Protein AF-A0A2V8WS92-F1 (afdb_monomer_lite)

Sequence (109 aa):
MAVLREHRFWDKKNAWLFAGVGASRALDYSSTLNMRRRGDNEILLTNDLVDNHAAFAAVEAAGTAVSIGASYLFHRSGHHKLERWTSIVHIGVATSGAVRNYCLPTAHP

Radius of gyration: 17.13 Å; chains: 1; bounding box: 44×20×55 Å

Secondary structure (DSSP, 8-state):
-----PPPSS-HHHHHHHHHHHHHHHHHHHHHHHHHHTTPPPSSS-HHHHHSHHHHHHHHHHHHHHHHHHHHHHHHTT-HHHHHHHHHHHHHHHHHHHHHHHHSPPS--

Structure (mmCIF, N/CA/C/O backbone):
data_AF-A0A2V8WS92-F1
#
_entry.id   AF-A0A2V8WS92-F1
#
loop_
_atom_site.group_PDB
_atom_site.id
_atom_site.type_symbol
_atom_site.label_atom_id
_atom_site.label_alt_id
_atom_site.label_comp_id
_atom_site.label_asym_id
_atom_site.label_entity_id
_atom_site.label_seq_id
_atom_site.pdbx_PDB_ins_code
_atom_site.Cartn_x
_atom_site.Cartn_y
_atom_site.Cartn_z
_atom_site.occupancy
_atom_site.B_iso_or_equiv
_atom_site.auth_seq_id
_atom_site.auth_comp_id
_atom_site.auth_asym_id
_atom_site.auth_atom_id
_atom_site.pdbx_PDB_model_num
ATOM 1 N N . MET A 1 1 ? -24.847 6.017 35.307 1.00 38.72 1 MET A N 1
ATOM 2 C CA . MET A 1 1 ? -23.955 5.117 34.542 1.00 38.72 1 MET A CA 1
ATOM 3 C C . MET A 1 1 ? -23.356 5.914 33.397 1.00 38.72 1 MET A C 1
ATOM 5 O O . MET A 1 1 ? -24.117 6.465 32.613 1.00 38.72 1 MET A O 1
ATOM 9 N N . ALA A 1 2 ? -22.031 6.054 33.333 1.00 46.72 2 ALA A N 1
ATOM 10 C CA . ALA A 1 2 ? -21.384 6.696 32.194 1.00 46.72 2 ALA A CA 1
ATOM 11 C C . ALA A 1 2 ? -21.369 5.706 31.024 1.00 46.72 2 ALA A C 1
ATOM 13 O O . ALA A 1 2 ? -20.804 4.622 31.143 1.00 46.72 2 ALA A O 1
ATOM 14 N N . VAL A 1 3 ? -22.010 6.059 29.910 1.00 51.47 3 VAL A N 1
ATOM 15 C CA . VAL A 1 3 ? -21.850 5.325 28.652 1.00 51.47 3 VAL A CA 1
ATOM 16 C C . VAL A 1 3 ? -20.414 5.577 28.195 1.00 51.47 3 VAL A C 1
ATOM 18 O O . VAL A 1 3 ? -20.098 6.673 27.729 1.00 51.47 3 VAL A O 1
ATOM 21 N N . LEU A 1 4 ? -19.518 4.604 28.383 1.00 57.62 4 LEU A N 1
ATOM 22 C CA . LEU A 1 4 ? -18.207 4.633 27.739 1.00 57.62 4 LEU A CA 1
ATOM 23 C C . LEU A 1 4 ? -18.469 4.678 26.235 1.00 57.62 4 LEU A C 1
ATOM 25 O O . LEU A 1 4 ? -19.065 3.762 25.674 1.00 57.62 4 LEU A O 1
ATOM 29 N N . ARG A 1 5 ? -18.109 5.794 25.601 1.00 63.72 5 ARG A N 1
ATOM 30 C CA . ARG A 1 5 ? -18.306 5.994 24.168 1.00 63.72 5 ARG A CA 1
ATOM 31 C C . ARG A 1 5 ? -17.455 4.955 23.443 1.00 63.72 5 ARG A C 1
ATOM 33 O O . ARG A 1 5 ? -16.233 5.079 23.414 1.00 63.72 5 ARG A O 1
ATOM 40 N N . GLU A 1 6 ? -18.104 3.920 22.929 1.00 69.75 6 GLU A N 1
ATOM 41 C CA . GLU A 1 6 ? -17.439 2.820 22.243 1.00 69.75 6 GLU A CA 1
ATOM 42 C C . GLU A 1 6 ? -16.666 3.365 21.037 1.00 69.75 6 GLU A C 1
ATOM 44 O O . GLU A 1 6 ? -17.184 4.137 20.221 1.00 69.75 6 GLU A O 1
ATOM 49 N N . HIS A 1 7 ? -15.381 3.025 20.977 1.00 85.44 7 HIS A N 1
ATOM 50 C CA . HIS A 1 7 ? -14.500 3.413 19.889 1.00 85.44 7 HIS A CA 1
ATOM 51 C C . HIS A 1 7 ? -15.004 2.770 18.595 1.00 85.44 7 HIS A C 1
ATOM 53 O O . HIS A 1 7 ? -15.083 1.551 18.506 1.00 85.44 7 HIS A O 1
ATOM 59 N N . ARG A 1 8 ? -15.366 3.570 17.587 1.00 94.56 8 ARG A N 1
ATOM 60 C CA . ARG A 1 8 ? -15.835 3.051 16.293 1.00 94.56 8 ARG A CA 1
ATOM 61 C C . ARG A 1 8 ? -14.644 2.820 15.372 1.00 94.56 8 ARG A C 1
ATOM 63 O O . ARG A 1 8 ? -13.817 3.713 15.218 1.00 94.56 8 ARG A O 1
ATOM 70 N N . PHE A 1 9 ? -14.612 1.679 14.685 1.00 96.81 9 PHE A N 1
ATOM 71 C CA . PHE A 1 9 ? -13.562 1.392 13.704 1.00 96.81 9 PHE A CA 1
ATOM 72 C C . PHE A 1 9 ? -13.465 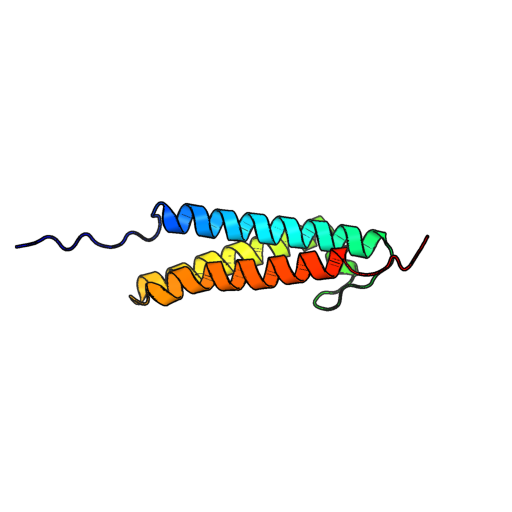2.470 12.613 1.00 96.81 9 PHE A C 1
ATOM 74 O O . PHE A 1 9 ? -12.389 2.990 12.337 1.00 96.81 9 PHE A O 1
ATOM 81 N N . TRP A 1 10 ? -14.600 2.865 12.034 1.00 96.69 10 TRP A N 1
ATOM 82 C CA . TRP A 1 10 ? -14.676 3.933 11.033 1.00 96.69 10 TRP A CA 1
ATOM 83 C C . TRP A 1 10 ? -14.816 5.311 11.685 1.00 96.69 10 TRP A C 1
ATOM 85 O O . TRP A 1 10 ? -15.829 5.994 11.530 1.00 96.69 10 TRP A O 1
ATOM 95 N N . ASP A 1 11 ? -13.810 5.712 12.460 1.00 96.81 11 ASP A N 1
ATOM 96 C CA . ASP A 1 11 ? -13.696 7.075 12.973 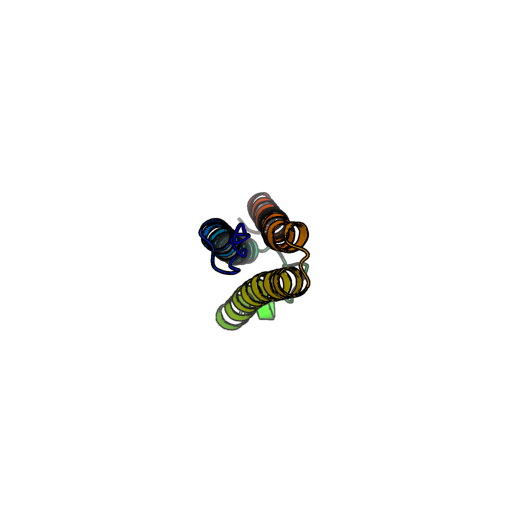1.00 96.81 11 ASP A CA 1
ATOM 97 C C . ASP A 1 11 ? -12.892 7.982 12.026 1.00 96.81 11 ASP A C 1
ATOM 99 O O . ASP A 1 11 ? -12.214 7.535 11.098 1.00 96.81 11 ASP A O 1
ATOM 103 N N . LYS A 1 12 ? -12.938 9.296 12.281 1.00 97.19 12 LYS A N 1
ATOM 104 C CA . LYS A 1 12 ? -12.218 10.294 11.473 1.00 97.19 12 LYS A CA 1
ATOM 105 C C . LYS A 1 12 ? -10.716 10.002 11.394 1.00 97.19 12 LYS A C 1
ATOM 107 O O . LYS A 1 12 ? -10.098 10.256 10.367 1.00 97.19 12 LYS A O 1
ATOM 112 N N . LYS A 1 13 ? -10.121 9.480 12.469 1.00 97.31 13 LYS A N 1
ATOM 113 C CA . LYS A 1 13 ? -8.692 9.158 12.500 1.00 97.31 13 LYS A CA 1
ATOM 114 C C . LYS A 1 13 ? -8.368 7.981 11.574 1.00 97.31 13 LYS A C 1
ATOM 116 O O . LYS A 1 13 ? -7.381 8.057 10.857 1.00 97.31 13 LYS A O 1
ATOM 121 N N . ASN A 1 14 ? -9.182 6.924 11.548 1.00 98.19 14 ASN A N 1
ATOM 122 C CA . ASN A 1 14 ? -8.940 5.759 10.693 1.00 98.19 14 ASN A CA 1
ATOM 123 C C . ASN A 1 14 ? -9.235 6.100 9.243 1.00 98.19 14 ASN A C 1
ATOM 125 O O . ASN A 1 14 ? -8.479 5.689 8.378 1.00 98.19 14 ASN A O 1
ATOM 129 N N . ALA A 1 15 ? -10.246 6.931 8.981 1.00 98.44 15 ALA A N 1
ATOM 130 C CA . ALA A 1 15 ? -10.474 7.460 7.642 1.00 98.44 15 ALA A CA 1
ATOM 131 C C . ALA A 1 15 ? -9.211 8.144 7.081 1.00 98.44 15 ALA A C 1
ATOM 133 O O . ALA A 1 15 ? -8.783 7.823 5.976 1.00 98.44 15 ALA A O 1
ATOM 134 N N . TRP A 1 16 ? -8.561 9.014 7.864 1.00 98.75 16 TRP A N 1
ATOM 135 C CA . TRP A 1 16 ? -7.303 9.647 7.451 1.00 98.75 16 TRP A CA 1
ATOM 136 C C . TRP A 1 16 ? -6.129 8.673 7.351 1.00 98.75 16 TRP A C 1
ATOM 138 O O . TRP A 1 16 ? -5.353 8.762 6.406 1.00 98.75 16 TRP A O 1
ATOM 148 N N . LEU A 1 17 ? -5.996 7.738 8.293 1.00 98.75 17 LEU A N 1
ATOM 149 C CA . LEU A 1 17 ? -4.933 6.734 8.252 1.00 98.75 17 LEU A CA 1
ATOM 150 C C . LEU A 1 17 ? -5.060 5.819 7.027 1.00 98.75 17 LEU A C 1
ATOM 152 O O . LEU A 1 17 ? -4.069 5.579 6.348 1.00 98.75 17 LEU A O 1
ATOM 156 N N . PHE A 1 18 ? -6.264 5.361 6.694 1.00 98.75 18 PHE A N 1
ATOM 157 C CA . PHE A 1 18 ? -6.503 4.507 5.531 1.00 98.75 18 PHE A CA 1
ATOM 158 C C . PHE A 1 18 ? -6.372 5.272 4.214 1.00 98.75 18 PHE A C 1
ATOM 160 O O . PHE A 1 18 ? -5.836 4.726 3.253 1.00 98.75 18 PHE A O 1
ATOM 167 N N . ALA A 1 19 ? -6.770 6.548 4.179 1.00 98.81 19 ALA A N 1
ATOM 168 C CA . ALA A 1 19 ? -6.444 7.427 3.059 1.00 98.81 19 ALA A CA 1
ATOM 169 C C . ALA A 1 19 ? -4.920 7.570 2.890 1.00 98.81 19 ALA A C 1
ATOM 171 O O . ALA A 1 19 ? -4.420 7.481 1.773 1.00 98.81 19 ALA A O 1
ATOM 172 N N . GLY A 1 20 ? -4.180 7.716 3.994 1.00 98.75 20 GLY A N 1
ATOM 173 C CA . GLY A 1 20 ? -2.718 7.732 4.000 1.00 98.75 20 GLY A CA 1
ATOM 174 C C . GLY A 1 20 ? -2.105 6.438 3.464 1.00 98.75 20 GLY A C 1
ATOM 175 O O . GLY A 1 20 ? -1.209 6.506 2.633 1.00 98.75 20 GLY A O 1
ATOM 176 N N . VAL A 1 21 ? -2.621 5.272 3.869 1.00 98.88 21 VAL A N 1
ATOM 177 C CA . VAL A 1 21 ? -2.196 3.966 3.333 1.00 98.88 21 VAL A CA 1
ATOM 178 C C . VAL A 1 21 ? -2.433 3.899 1.824 1.00 98.88 21 VAL A C 1
ATOM 180 O O . VAL A 1 21 ? -1.516 3.564 1.078 1.00 98.88 21 VAL A O 1
ATOM 1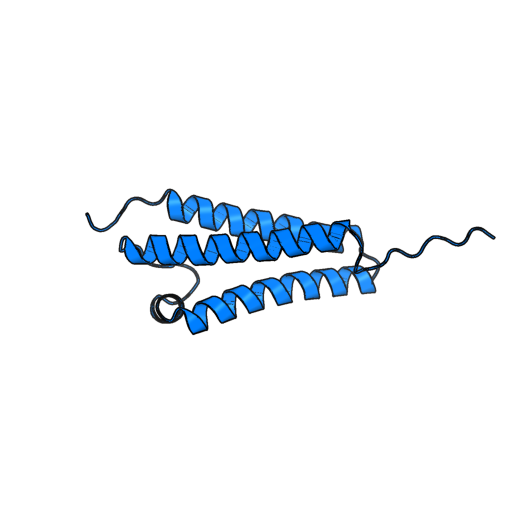83 N N . GLY A 1 22 ? -3.631 4.260 1.356 1.00 98.75 22 GLY A N 1
ATOM 184 C CA . GLY A 1 22 ? -3.940 4.275 -0.075 1.00 98.75 22 GLY A CA 1
ATOM 185 C C . GLY A 1 22 ? -3.018 5.215 -0.859 1.00 98.75 22 GLY A C 1
ATOM 186 O O . GLY A 1 22 ? -2.494 4.837 -1.905 1.00 98.75 22 GLY A O 1
ATOM 187 N N . ALA A 1 23 ? -2.754 6.409 -0.324 1.00 98.81 23 ALA A N 1
ATOM 188 C CA . ALA A 1 23 ? -1.836 7.370 -0.926 1.00 98.81 23 ALA A CA 1
ATOM 189 C C . ALA A 1 23 ? -0.386 6.859 -0.954 1.00 98.81 23 ALA A C 1
ATOM 191 O O . ALA A 1 23 ? 0.278 6.988 -1.980 1.00 98.81 23 ALA A O 1
ATOM 192 N N . SER A 1 24 ? 0.105 6.242 0.128 1.00 98.75 24 SER A N 1
ATOM 193 C CA . SER A 1 24 ? 1.462 5.686 0.162 1.00 98.75 24 SER A CA 1
ATOM 194 C C . SER A 1 24 ? 1.627 4.510 -0.798 1.00 98.75 24 SER A C 1
ATOM 196 O O . SER A 1 24 ? 2.675 4.396 -1.423 1.00 98.75 24 SER A O 1
ATOM 198 N N . ARG A 1 25 ? 0.591 3.673 -0.974 1.00 98.50 25 ARG A N 1
ATOM 199 C CA . ARG A 1 25 ? 0.604 2.610 -1.990 1.00 98.50 25 ARG A CA 1
ATOM 200 C C . ARG A 1 25 ? 0.619 3.199 -3.401 1.00 98.50 25 ARG A C 1
ATOM 202 O O . ARG A 1 25 ? 1.490 2.875 -4.190 1.00 98.50 25 ARG A O 1
ATOM 209 N N . ALA A 1 26 ? -0.248 4.166 -3.702 1.00 98.69 26 ALA A N 1
ATOM 210 C CA . ALA A 1 26 ? -0.224 4.842 -5.004 1.00 98.69 26 ALA A CA 1
ATOM 211 C C . ALA A 1 26 ? 1.143 5.495 -5.314 1.00 98.69 26 ALA A C 1
ATOM 213 O O . ALA A 1 26 ? 1.611 5.476 -6.458 1.00 98.69 26 ALA A O 1
ATOM 214 N N . LEU A 1 27 ? 1.809 6.044 -4.294 1.00 98.56 27 LEU A N 1
ATOM 215 C CA . LEU A 1 27 ? 3.161 6.577 -4.428 1.00 98.56 27 LEU A CA 1
ATOM 216 C C . LEU A 1 27 ? 4.187 5.470 -4.715 1.00 98.56 27 LEU A C 1
ATOM 218 O O . LEU A 1 27 ? 4.995 5.617 -5.627 1.00 98.56 27 LEU A O 1
ATOM 222 N N . ASP A 1 28 ? 4.136 4.353 -3.997 1.00 98.19 28 ASP A N 1
ATOM 223 C CA . ASP A 1 28 ? 5.004 3.198 -4.244 1.00 98.19 28 ASP A CA 1
ATOM 224 C C . ASP A 1 28 ? 4.816 2.631 -5.662 1.00 98.19 28 ASP A C 1
ATOM 226 O O . ASP A 1 28 ? 5.799 2.506 -6.393 1.00 98.19 28 ASP A O 1
ATOM 230 N N . TYR A 1 29 ? 3.569 2.446 -6.114 1.00 98.44 29 TYR A N 1
ATOM 231 C CA . TYR A 1 29 ? 3.237 2.070 -7.492 1.00 98.44 29 TYR A CA 1
ATOM 232 C C . TYR A 1 29 ? 3.904 2.992 -8.518 1.00 98.44 29 TYR A C 1
ATOM 234 O O . TYR A 1 29 ? 4.633 2.551 -9.408 1.00 98.44 29 TYR A O 1
ATOM 242 N N . SER A 1 30 ? 3.677 4.301 -8.386 1.00 98.25 30 SER A N 1
ATOM 243 C CA . SER A 1 30 ? 4.192 5.283 -9.344 1.00 98.25 30 SER A CA 1
ATOM 244 C C . SER A 1 30 ? 5.718 5.395 -9.310 1.00 98.25 30 SER A C 1
ATOM 246 O O . SER A 1 30 ? 6.345 5.475 -10.368 1.00 98.25 30 SER A O 1
ATOM 248 N N . SER A 1 31 ? 6.326 5.335 -8.124 1.00 98.12 31 SER A N 1
ATOM 249 C CA . SER A 1 31 ? 7.781 5.350 -7.957 1.00 98.12 31 SER A CA 1
ATOM 250 C C . SER A 1 31 ? 8.441 4.108 -8.554 1.00 98.12 31 SER A C 1
ATOM 252 O O . SER A 1 31 ? 9.475 4.228 -9.207 1.00 98.12 31 SER A O 1
ATOM 254 N N . THR A 1 32 ? 7.816 2.938 -8.401 1.00 97.50 32 THR A N 1
ATOM 255 C CA . THR A 1 32 ? 8.313 1.666 -8.924 1.00 97.50 32 THR A CA 1
ATOM 256 C C . THR A 1 32 ? 8.221 1.656 -10.444 1.00 97.50 32 THR A C 1
ATOM 258 O O . THR A 1 32 ? 9.210 1.361 -11.105 1.00 97.50 32 THR A O 1
ATOM 261 N N . LEU A 1 33 ? 7.097 2.088 -11.029 1.00 96.75 33 LEU A N 1
ATOM 262 C CA . LEU A 1 33 ? 6.997 2.232 -12.485 1.00 96.75 33 LEU A CA 1
ATOM 263 C C . LEU A 1 33 ? 7.992 3.255 -13.040 1.00 96.75 33 LEU A C 1
ATOM 265 O O . LEU A 1 33 ? 8.574 3.040 -14.101 1.00 96.75 33 LEU A O 1
ATOM 269 N N . ASN A 1 34 ? 8.212 4.368 -12.339 1.00 96.12 34 ASN A N 1
ATOM 270 C CA . ASN A 1 34 ? 9.228 5.342 -12.725 1.00 96.12 34 ASN A CA 1
ATOM 271 C C . ASN A 1 34 ? 10.641 4.738 -12.671 1.00 96.12 34 ASN A C 1
ATOM 273 O O . ASN A 1 34 ? 11.411 4.897 -13.611 1.00 96.12 34 ASN A O 1
ATOM 277 N N . MET A 1 35 ? 10.970 4.022 -11.597 1.00 95.88 35 MET A N 1
ATOM 278 C CA . MET A 1 35 ? 12.233 3.301 -11.440 1.00 95.88 35 MET A CA 1
ATOM 279 C C . MET A 1 35 ? 12.440 2.295 -12.583 1.00 95.88 35 MET A C 1
ATOM 281 O O . MET A 1 35 ? 13.459 2.358 -13.266 1.00 95.88 35 MET A O 1
ATOM 285 N N . ARG A 1 36 ? 11.434 1.460 -12.873 1.00 95.69 36 ARG A N 1
ATOM 286 C CA . ARG A 1 36 ? 11.446 0.508 -13.996 1.00 95.69 36 ARG A CA 1
ATOM 287 C C . ARG A 1 36 ? 11.692 1.189 -15.339 1.00 95.69 36 ARG A C 1
ATOM 289 O O . ARG A 1 36 ? 12.539 0.747 -16.107 1.00 95.69 36 ARG A O 1
ATOM 296 N N . ARG A 1 37 ? 11.015 2.313 -15.606 1.00 94.06 37 ARG A N 1
ATOM 297 C CA . ARG A 1 37 ? 11.219 3.106 -16.834 1.00 94.06 37 ARG A CA 1
ATOM 298 C C . ARG A 1 37 ? 12.640 3.651 -16.973 1.00 94.06 37 ARG A C 1
ATOM 300 O O . ARG A 1 37 ? 13.086 3.848 -18.096 1.00 94.06 37 ARG A O 1
ATOM 307 N N . ARG A 1 38 ? 13.344 3.890 -15.863 1.00 94.56 38 ARG A N 1
ATOM 308 C CA . ARG A 1 38 ? 14.750 4.336 -15.850 1.00 94.56 38 ARG A CA 1
ATOM 309 C C . ARG A 1 38 ? 15.754 3.181 -15.999 1.00 94.56 38 ARG A C 1
ATOM 311 O O . ARG A 1 38 ? 16.956 3.435 -15.968 1.00 94.56 38 ARG A O 1
ATOM 318 N N . GLY A 1 39 ? 15.279 1.943 -16.178 1.00 93.19 39 GLY A N 1
ATOM 319 C CA . GLY A 1 39 ? 16.102 0.752 -16.420 1.00 93.19 39 GLY A CA 1
ATOM 320 C C . GLY A 1 39 ? 16.467 -0.051 -15.173 1.00 9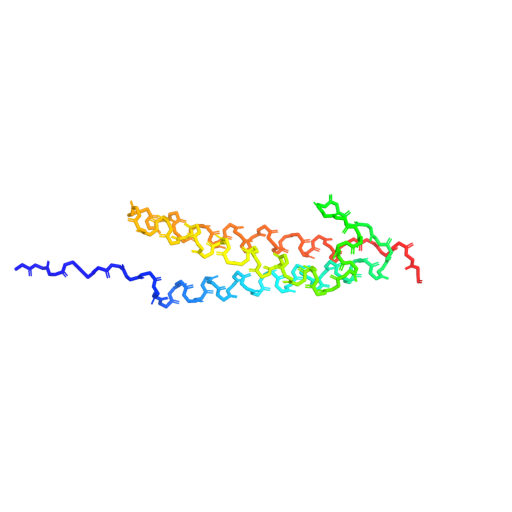3.19 39 GLY A C 1
ATOM 321 O O . GLY A 1 39 ? 17.191 -1.039 -15.275 1.00 93.19 39 GLY A O 1
ATOM 322 N N . ASP A 1 40 ? 15.978 0.347 -14.000 1.00 93.06 40 ASP A N 1
ATOM 323 C CA . ASP A 1 40 ? 16.264 -0.347 -12.746 1.00 93.06 40 ASP A CA 1
ATOM 324 C C . ASP A 1 40 ? 15.353 -1.569 -12.559 1.00 93.06 40 ASP A C 1
ATOM 326 O O . ASP A 1 40 ? 14.198 -1.589 -12.995 1.00 93.06 40 ASP A O 1
ATOM 330 N N . ASN A 1 41 ? 15.853 -2.588 -11.860 1.00 93.62 41 ASN A N 1
ATOM 331 C CA . ASN A 1 41 ? 15.095 -3.797 -11.534 1.00 93.62 41 ASN A CA 1
ATOM 332 C C . ASN A 1 41 ? 14.391 -3.685 -10.187 1.00 93.62 41 ASN A C 1
ATOM 334 O O . ASN A 1 41 ? 14.933 -3.134 -9.227 1.00 93.62 41 ASN A O 1
ATOM 338 N N . GLU A 1 42 ? 13.183 -4.235 -10.125 1.00 91.75 42 GLU A N 1
ATOM 339 C CA . GLU A 1 42 ? 12.451 -4.356 -8.874 1.00 91.75 42 GLU A CA 1
ATOM 340 C C . GLU A 1 42 ? 13.016 -5.550 -8.058 1.00 91.75 42 GLU A C 1
ATOM 342 O O . GLU A 1 42 ? 13.566 -6.498 -8.623 1.00 91.75 42 GLU A O 1
ATOM 347 N N . ILE A 1 43 ? 13.024 -5.426 -6.722 1.00 89.62 43 ILE A N 1
ATOM 348 C CA . ILE A 1 43 ? 13.731 -6.334 -5.801 1.00 89.62 43 ILE A CA 1
ATOM 349 C C . ILE A 1 43 ? 12.779 -7.311 -5.080 1.00 89.62 43 ILE A C 1
ATOM 351 O O . ILE A 1 43 ? 13.210 -8.400 -4.702 1.00 89.62 43 ILE A O 1
ATOM 355 N N . LEU A 1 44 ? 11.523 -6.936 -4.821 1.00 91.88 44 LEU A N 1
ATOM 356 C CA . LEU A 1 44 ? 10.571 -7.681 -3.978 1.00 91.88 44 LEU A CA 1
ATOM 357 C C . LEU A 1 44 ? 9.560 -8.531 -4.771 1.00 91.88 44 LEU A C 1
ATOM 359 O O . LEU A 1 44 ? 9.038 -9.522 -4.265 1.00 91.88 44 LEU A O 1
ATOM 363 N N . LEU A 1 45 ? 9.271 -8.128 -5.994 1.00 94.25 45 LEU A N 1
ATOM 364 C CA . LEU A 1 45 ? 8.368 -8.671 -6.996 1.00 94.25 45 LEU A CA 1
ATOM 365 C C . LEU A 1 45 ? 9.162 -9.031 -8.263 1.00 94.25 45 LEU A C 1
ATOM 367 O O . LEU A 1 45 ? 10.347 -8.743 -8.417 1.00 94.25 45 LEU A O 1
ATOM 371 N N . THR A 1 46 ? 8.506 -9.700 -9.208 1.00 96.38 46 THR A N 1
ATOM 372 C CA . THR A 1 46 ? 9.104 -9.902 -10.528 1.00 96.38 46 THR A CA 1
ATOM 373 C C . THR A 1 46 ? 8.878 -8.673 -11.398 1.00 96.38 46 THR A C 1
ATOM 375 O O . THR A 1 46 ? 7.804 -8.069 -11.384 1.00 96.38 46 THR A O 1
ATOM 378 N N . ASN A 1 47 ? 9.869 -8.347 -12.222 1.00 95.50 47 ASN A N 1
ATOM 379 C CA . ASN A 1 47 ? 9.748 -7.299 -13.231 1.00 95.50 47 ASN A CA 1
ATOM 380 C C . ASN A 1 47 ? 8.519 -7.500 -14.135 1.00 95.50 47 ASN A C 1
ATOM 382 O O . ASN A 1 47 ? 7.773 -6.554 -14.345 1.00 95.50 47 ASN A O 1
ATOM 386 N N . ASP A 1 48 ? 8.243 -8.733 -14.577 1.00 96.69 48 ASP A N 1
ATOM 387 C CA . ASP A 1 48 ? 7.068 -9.045 -15.407 1.00 96.69 48 ASP A CA 1
ATOM 388 C C . ASP A 1 48 ? 5.739 -8.712 -14.710 1.00 96.69 48 ASP A C 1
ATOM 390 O O . ASP A 1 48 ? 4.783 -8.273 -15.351 1.00 96.69 48 ASP A O 1
ATOM 394 N N . LEU A 1 49 ? 5.665 -8.910 -13.388 1.00 97.06 49 LEU A N 1
ATOM 395 C CA . LEU A 1 49 ? 4.483 -8.554 -12.605 1.00 97.06 49 LEU A CA 1
ATOM 396 C C . LEU A 1 49 ? 4.311 -7.035 -12.535 1.00 97.06 49 LEU A C 1
ATOM 398 O O . LEU A 1 49 ? 3.193 -6.549 -12.672 1.00 97.06 49 LEU A O 1
ATOM 402 N N . VAL A 1 50 ? 5.407 -6.306 -12.322 1.00 96.38 50 VAL A N 1
ATOM 403 C CA . VAL A 1 50 ? 5.419 -4.840 -12.224 1.00 96.38 50 VAL A CA 1
ATOM 404 C C . VAL A 1 50 ? 5.096 -4.192 -13.572 1.00 96.38 50 VAL A C 1
ATOM 406 O O . VAL A 1 50 ? 4.287 -3.265 -13.640 1.00 96.38 50 VAL A O 1
ATOM 409 N N . ASP A 1 51 ? 5.683 -4.710 -14.649 1.00 96.06 51 ASP A N 1
ATOM 410 C CA . ASP A 1 51 ? 5.507 -4.214 -16.014 1.00 96.06 51 ASP A CA 1
ATOM 411 C C . ASP A 1 51 ? 4.093 -4.547 -16.546 1.00 96.06 51 ASP A C 1
ATOM 413 O O . ASP A 1 51 ? 3.541 -3.825 -17.381 1.00 96.06 51 ASP A O 1
ATOM 417 N N . ASN A 1 52 ? 3.423 -5.560 -15.980 1.00 97.62 52 ASN A N 1
ATOM 418 C CA . ASN A 1 52 ? 1.972 -5.699 -16.071 1.00 97.62 52 ASN A CA 1
ATOM 419 C C . ASN A 1 52 ? 1.275 -4.737 -15.095 1.00 97.62 52 ASN A C 1
ATOM 421 O O . ASN A 1 52 ? 0.846 -5.108 -14.003 1.00 97.62 52 ASN A O 1
ATOM 425 N N .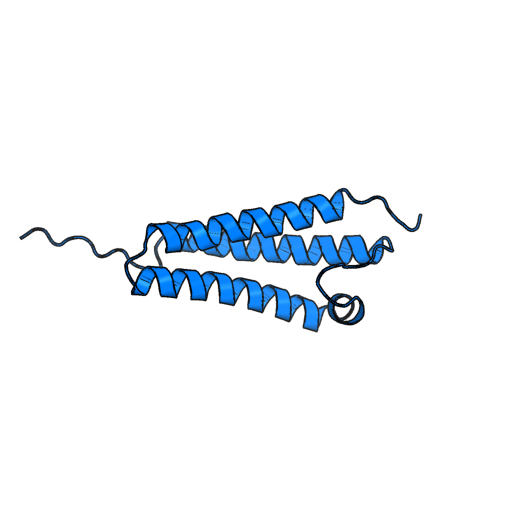 HIS A 1 53 ? 1.098 -3.490 -15.529 1.00 96.50 53 HIS A N 1
ATOM 426 C CA . HIS A 1 53 ? 0.531 -2.408 -14.716 1.00 96.50 53 HIS A CA 1
ATOM 427 C C . HIS A 1 53 ? -0.801 -2.757 -14.028 1.00 96.50 53 HIS A C 1
ATOM 429 O O . HIS A 1 53 ? -1.041 -2.328 -12.901 1.00 96.50 53 HIS A O 1
ATOM 435 N N . ALA A 1 54 ? -1.673 -3.535 -14.680 1.00 97.94 54 ALA A N 1
ATOM 436 C CA . ALA A 1 54 ? -2.948 -3.942 -14.091 1.00 97.94 54 ALA A CA 1
ATOM 437 C C . ALA A 1 54 ? -2.748 -4.949 -12.950 1.00 97.94 54 ALA A C 1
ATOM 439 O O . ALA A 1 54 ? -3.354 -4.808 -11.887 1.00 97.94 54 ALA A O 1
ATOM 440 N N . ALA A 1 55 ? -1.874 -5.939 -13.151 1.00 97.81 55 ALA A N 1
ATOM 441 C CA . ALA A 1 55 ? -1.523 -6.896 -12.110 1.00 97.81 55 ALA A CA 1
ATOM 442 C C . ALA A 1 55 ? -0.806 -6.203 -10.946 1.00 97.81 55 ALA A C 1
ATOM 444 O O . ALA A 1 55 ? -1.155 -6.431 -9.789 1.00 97.81 55 ALA A O 1
ATOM 445 N N . PHE A 1 56 ? 0.123 -5.291 -11.237 1.00 98.31 56 PHE A N 1
ATOM 446 C CA . PHE A 1 56 ? 0.810 -4.526 -10.207 1.00 98.31 56 PHE A CA 1
ATOM 447 C C . PHE A 1 56 ? -0.158 -3.649 -9.404 1.00 98.31 56 PHE A C 1
ATOM 449 O O . PHE A 1 56 ? -0.178 -3.729 -8.179 1.00 98.31 56 PHE A O 1
ATOM 456 N N . ALA A 1 57 ? -1.057 -2.912 -10.063 1.00 98.25 57 ALA A N 1
ATOM 457 C CA . ALA A 1 57 ? -2.095 -2.137 -9.380 1.00 98.25 57 ALA A CA 1
ATOM 458 C C . ALA A 1 57 ? -2.996 -3.014 -8.485 1.00 98.25 57 ALA A C 1
ATOM 460 O O . ALA A 1 57 ? -3.421 -2.578 -7.413 1.00 98.25 57 ALA A O 1
ATOM 461 N N . ALA A 1 58 ? -3.257 -4.265 -8.878 1.00 98.62 58 ALA A N 1
ATOM 462 C CA . ALA A 1 58 ? -3.984 -5.212 -8.036 1.00 98.62 58 ALA A CA 1
ATOM 463 C C . ALA A 1 58 ? -3.192 -5.597 -6.771 1.00 98.62 58 ALA A C 1
ATOM 465 O O . ALA A 1 58 ? -3.782 -5.673 -5.693 1.00 98.62 58 ALA A O 1
ATOM 466 N N . VAL A 1 59 ? -1.869 -5.776 -6.861 1.00 98.25 59 VAL A N 1
ATOM 467 C CA . VAL A 1 59 ? -0.999 -6.013 -5.690 1.00 98.25 59 VAL A CA 1
ATOM 468 C C . VAL A 1 59 ? -1.019 -4.821 -4.731 1.00 98.25 59 VAL A C 1
ATOM 470 O O . VAL A 1 59 ? -1.144 -4.987 -3.516 1.00 98.25 59 VAL A O 1
ATOM 473 N N . GLU A 1 60 ? -0.956 -3.605 -5.263 1.00 98.38 60 GLU A N 1
ATOM 474 C CA . GLU A 1 60 ? -1.031 -2.356 -4.498 1.00 98.38 60 GLU A CA 1
ATOM 475 C C . GLU A 1 60 ? -2.354 -2.226 -3.727 1.00 98.38 60 GLU A C 1
ATOM 477 O O . GLU A 1 60 ? -2.373 -1.955 -2.516 1.00 98.38 60 GLU A O 1
ATOM 482 N N . ALA A 1 61 ? -3.465 -2.492 -4.419 1.00 98.56 61 ALA A N 1
ATOM 483 C CA . ALA A 1 61 ? -4.802 -2.503 -3.842 1.00 98.56 61 ALA A CA 1
ATOM 484 C C . ALA A 1 61 ? -4.951 -3.601 -2.777 1.00 98.56 61 ALA A C 1
ATOM 486 O O . ALA A 1 61 ? -5.488 -3.345 -1.695 1.00 98.56 61 ALA A O 1
ATOM 487 N N . ALA A 1 62 ? -4.422 -4.801 -3.035 1.00 98.56 62 ALA A N 1
ATOM 488 C CA . ALA A 1 62 ? -4.414 -5.895 -2.070 1.00 98.56 62 ALA A CA 1
ATOM 489 C C . ALA A 1 62 ? -3.623 -5.525 -0.804 1.00 98.56 62 ALA A C 1
ATOM 491 O O . ALA A 1 62 ? -4.113 -5.737 0.304 1.00 98.56 62 ALA A O 1
ATOM 492 N N . GLY A 1 63 ? -2.455 -4.888 -0.941 1.00 98.25 63 GLY A N 1
ATOM 493 C CA . GLY A 1 63 ? -1.675 -4.386 0.194 1.00 98.25 63 GLY A CA 1
ATOM 494 C C . GLY A 1 63 ? -2.442 -3.362 1.042 1.00 98.25 63 GLY A C 1
ATOM 495 O O . GLY A 1 63 ? -2.420 -3.435 2.274 1.00 98.25 63 GLY A O 1
ATOM 496 N N . THR A 1 64 ? -3.190 -2.459 0.397 1.00 98.62 64 THR A N 1
ATOM 497 C CA . THR A 1 64 ? -4.094 -1.520 1.091 1.00 98.62 64 THR A CA 1
ATOM 498 C C . THR A 1 64 ? -5.162 -2.273 1.886 1.00 98.62 64 THR A C 1
ATOM 500 O O . THR A 1 64 ? -5.347 -2.020 3.078 1.00 98.62 64 THR A O 1
ATOM 503 N N . ALA A 1 65 ? -5.840 -3.232 1.250 1.00 98.69 65 ALA A N 1
ATOM 504 C CA . ALA A 1 65 ? -6.896 -4.018 1.880 1.00 98.69 65 ALA A CA 1
ATOM 505 C C . ALA A 1 65 ? -6.377 -4.841 3.070 1.00 98.69 65 ALA A C 1
ATOM 507 O O . ALA A 1 65 ? -7.017 -4.863 4.121 1.00 98.69 65 ALA A O 1
ATOM 508 N N . VAL A 1 66 ? -5.194 -5.452 2.946 1.00 98.69 66 VAL A N 1
ATOM 509 C CA . VAL A 1 66 ? -4.534 -6.191 4.035 1.00 98.69 66 VAL A CA 1
ATOM 510 C C . VAL A 1 66 ? -4.232 -5.273 5.220 1.00 98.69 66 VAL A C 1
ATOM 512 O O . VAL A 1 66 ? -4.488 -5.655 6.360 1.00 98.69 66 VAL A O 1
ATOM 515 N N . SER A 1 67 ? -3.755 -4.050 4.977 1.00 98.62 67 SER A N 1
ATOM 516 C CA . SER A 1 67 ? -3.501 -3.061 6.035 1.00 98.62 67 SER A CA 1
ATOM 517 C C . SER A 1 67 ? -4.768 -2.715 6.823 1.00 98.62 67 SER A C 1
ATOM 519 O O . SER A 1 67 ? -4.787 -2.778 8.056 1.00 98.62 67 SER A O 1
ATOM 521 N N . ILE A 1 68 ? -5.860 -2.416 6.109 1.00 98.69 68 ILE A N 1
ATOM 522 C CA . ILE A 1 68 ? -7.163 -2.104 6.714 1.00 98.69 68 ILE A CA 1
ATOM 523 C C . ILE A 1 68 ? -7.708 -3.326 7.465 1.00 98.69 68 ILE A C 1
ATOM 525 O O . ILE A 1 68 ? -8.185 -3.197 8.592 1.00 98.69 68 ILE A O 1
ATOM 529 N N . GLY A 1 69 ? -7.601 -4.520 6.879 1.00 98.62 69 GLY A N 1
ATOM 530 C CA . GLY A 1 69 ? -8.034 -5.775 7.492 1.00 98.62 69 GLY A CA 1
ATOM 531 C C . GLY A 1 69 ? -7.272 -6.099 8.778 1.00 98.62 69 GLY A C 1
ATOM 532 O O . GLY A 1 69 ? -7.890 -6.409 9.794 1.00 98.62 69 GLY A O 1
ATOM 533 N N . ALA A 1 70 ? -5.946 -5.958 8.782 1.00 98.75 70 ALA A N 1
ATOM 534 C CA . ALA A 1 70 ? -5.129 -6.137 9.980 1.00 98.75 70 ALA A CA 1
ATOM 535 C C . ALA A 1 70 ? -5.503 -5.124 11.076 1.00 98.75 70 ALA A C 1
ATOM 537 O O . ALA A 1 70 ? -5.689 -5.503 12.233 1.00 98.75 70 ALA A O 1
ATOM 538 N N . SER A 1 71 ? -5.710 -3.855 10.705 1.00 98.56 71 SER A N 1
ATOM 539 C CA . SER A 1 71 ? -6.218 -2.829 11.624 1.00 98.56 71 SER A CA 1
ATOM 540 C C . SER A 1 71 ? -7.579 -3.224 12.217 1.00 98.56 71 SER A C 1
ATOM 542 O O . SER A 1 71 ? -7.777 -3.127 13.429 1.00 98.56 71 SER A O 1
ATOM 544 N N . TYR A 1 72 ? -8.490 -3.763 11.399 1.00 98.50 72 TYR A N 1
ATOM 545 C CA . TYR A 1 72 ? -9.795 -4.256 11.850 1.00 98.50 72 TYR A CA 1
ATOM 546 C C . TYR A 1 72 ? -9.682 -5.425 12.837 1.00 98.50 72 TYR A C 1
ATOM 548 O O . TYR A 1 72 ? -10.409 -5.464 13.830 1.00 98.50 72 TYR A O 1
ATOM 556 N N . LEU A 1 73 ? -8.756 -6.361 12.622 1.00 98.62 73 LEU A N 1
ATOM 557 C CA . LEU A 1 73 ? -8.522 -7.460 13.565 1.00 98.62 73 LEU A CA 1
ATOM 558 C C . LEU A 1 73 ? -8.013 -6.948 14.922 1.00 98.62 73 LEU A C 1
ATOM 560 O O . LEU A 1 73 ? -8.477 -7.407 15.971 1.00 98.62 73 LEU A O 1
ATOM 564 N N . PHE A 1 74 ? -7.119 -5.955 14.927 1.00 98.31 74 PHE A N 1
ATOM 565 C CA . PHE A 1 74 ? -6.682 -5.309 16.168 1.00 98.31 74 PHE A CA 1
ATOM 566 C C . PHE A 1 74 ? -7.810 -4.542 16.851 1.00 98.31 74 PHE A C 1
ATOM 568 O O . PHE A 1 74 ? -7.951 -4.625 18.069 1.00 98.31 74 PHE A O 1
ATOM 575 N N . HIS A 1 75 ? -8.657 -3.864 16.080 1.00 97.62 75 HIS A N 1
ATOM 576 C CA . HIS A 1 75 ? -9.846 -3.206 16.605 1.00 97.62 75 HIS A CA 1
ATOM 577 C C . HIS A 1 75 ? -10.786 -4.200 17.295 1.00 97.62 75 HIS A C 1
ATOM 579 O O . HIS A 1 75 ?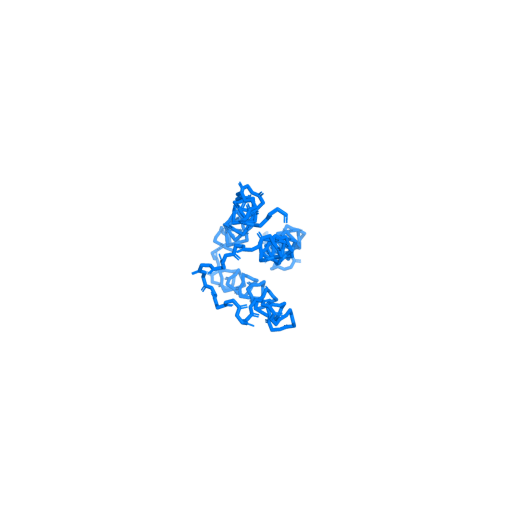 -11.143 -4.019 18.457 1.00 97.62 75 HIS A O 1
ATOM 585 N N . ARG A 1 76 ? -11.141 -5.287 16.595 1.00 97.12 76 ARG A N 1
ATOM 586 C CA . ARG A 1 76 ? -12.067 -6.320 17.079 1.00 97.12 76 ARG A CA 1
ATOM 587 C C . ARG A 1 76 ? -11.550 -7.049 18.321 1.00 97.12 76 ARG A C 1
ATOM 589 O O . ARG A 1 76 ? -12.349 -7.513 19.124 1.00 97.12 76 ARG A O 1
ATOM 596 N N . SER A 1 77 ? -10.232 -7.145 18.481 1.00 96.81 77 SER A N 1
ATOM 597 C CA . SER A 1 77 ? -9.588 -7.743 19.658 1.00 96.81 77 SER A CA 1
ATOM 598 C C . SER A 1 77 ? -9.293 -6.741 20.786 1.00 96.81 77 SER A C 1
ATOM 600 O O . SER A 1 77 ? -8.674 -7.119 21.775 1.00 96.81 77 SER A O 1
ATOM 602 N N . GLY A 1 78 ? -9.710 -5.474 20.659 1.00 95.50 78 GLY A N 1
ATOM 603 C CA . GLY A 1 78 ? -9.514 -4.432 21.678 1.00 95.50 78 GLY A CA 1
ATOM 604 C C . GLY A 1 78 ? -8.117 -3.793 21.698 1.00 95.50 78 GLY A C 1
ATOM 605 O O . GLY A 1 78 ? -7.831 -2.930 22.528 1.00 95.50 78 GLY A O 1
ATOM 606 N N . HIS A 1 79 ? -7.231 -4.153 20.766 1.00 97.25 79 HIS A N 1
ATOM 607 C CA . HIS A 1 79 ? -5.872 -3.619 20.660 1.00 97.25 79 HIS A CA 1
ATOM 608 C C . HIS A 1 79 ? -5.832 -2.289 19.887 1.00 97.25 79 HIS A C 1
ATOM 610 O O . HIS A 1 79 ? -5.148 -2.154 18.872 1.00 97.25 79 HIS A O 1
ATOM 616 N N . HIS A 1 80 ? -6.524 -1.259 20.378 1.00 95.69 80 HIS A N 1
ATOM 617 C CA . HIS A 1 80 ? -6.694 0.018 19.660 1.00 95.69 80 HIS A CA 1
ATOM 618 C C . HIS A 1 80 ? -5.392 0.771 19.355 1.00 95.69 80 HIS A C 1
ATOM 620 O O . HIS A 1 80 ? -5.335 1.559 18.415 1.00 95.69 80 HIS A O 1
ATOM 626 N N . LYS A 1 81 ? -4.319 0.544 20.124 1.00 96.75 81 LYS A N 1
ATOM 627 C CA . LYS A 1 81 ? -2.998 1.086 19.770 1.00 96.75 81 LYS A CA 1
ATOM 628 C C . LYS A 1 81 ? -2.447 0.405 18.517 1.00 96.75 81 LYS A C 1
ATOM 630 O O . LYS A 1 81 ? -2.009 1.103 17.608 1.00 96.75 81 LYS A O 1
ATOM 635 N N . LEU A 1 82 ? -2.502 -0.928 18.457 1.00 98.25 82 LEU A N 1
ATOM 636 C CA . LEU A 1 82 ? -2.026 -1.695 17.303 1.00 98.25 82 LEU A CA 1
ATOM 637 C C . LEU A 1 82 ? -2.849 -1.379 16.053 1.00 98.25 82 LEU A C 1
ATOM 639 O O . LEU A 1 82 ? -2.260 -1.139 15.009 1.00 98.25 82 LEU A O 1
ATOM 643 N N . GLU A 1 83 ? -4.170 -1.231 16.193 1.00 97.94 83 GLU A N 1
ATOM 644 C CA . GLU A 1 83 ? -5.081 -0.772 15.131 1.00 97.94 83 GLU A CA 1
ATOM 645 C C . GLU A 1 83 ? -4.535 0.462 14.388 1.00 97.94 83 GLU A C 1
ATOM 647 O O . GLU A 1 83 ? -4.534 0.500 13.156 1.00 97.94 83 GLU A O 1
ATOM 652 N N . ARG A 1 84 ? -4.036 1.462 15.129 1.00 98.19 84 ARG A N 1
ATOM 653 C CA . ARG A 1 84 ? -3.492 2.707 14.559 1.00 98.19 84 ARG A CA 1
ATOM 654 C C . ARG A 1 84 ? -2.070 2.544 14.056 1.00 98.19 84 ARG A C 1
ATOM 656 O O . ARG A 1 84 ? -1.743 3.030 12.974 1.00 98.19 84 ARG A O 1
ATOM 663 N N . TRP A 1 85 ? -1.242 1.846 14.827 1.00 98.62 85 TRP A N 1
ATOM 664 C CA . TRP A 1 85 ? 0.146 1.593 14.465 1.00 98.62 85 TRP A CA 1
ATOM 665 C C . TRP A 1 85 ? 0.276 0.816 13.158 1.00 98.62 85 TRP A C 1
ATOM 667 O O . TRP A 1 85 ? 1.186 1.120 12.395 1.00 98.62 85 TRP A O 1
ATOM 677 N N . THR A 1 86 ? -0.652 -0.094 12.840 1.00 98.69 86 THR A N 1
ATOM 678 C CA . THR A 1 86 ? -0.672 -0.804 11.553 1.00 98.69 86 THR A CA 1
ATOM 679 C C . THR A 1 86 ? -0.590 0.158 10.371 1.00 98.69 86 THR A C 1
ATOM 681 O O . THR A 1 86 ? 0.279 0.006 9.517 1.00 98.69 86 THR A O 1
ATOM 684 N N . SER A 1 87 ? -1.444 1.186 10.341 1.00 98.62 87 SER A N 1
ATOM 685 C CA . SER A 1 87 ? -1.448 2.155 9.240 1.00 98.62 87 SER A CA 1
ATOM 686 C C . SER A 1 87 ? -0.209 3.051 9.255 1.00 98.62 87 SER A C 1
ATOM 688 O O . SER A 1 87 ? 0.359 3.310 8.202 1.00 98.62 87 SER A O 1
ATOM 690 N N . ILE A 1 88 ? 0.245 3.490 10.434 1.00 98.75 88 ILE A N 1
ATOM 691 C CA . ILE A 1 88 ? 1.438 4.345 10.565 1.00 98.75 88 ILE A CA 1
ATOM 692 C C . ILE A 1 88 ? 2.689 3.625 10.044 1.00 98.75 88 ILE A C 1
ATOM 694 O O . ILE A 1 88 ? 3.434 4.190 9.246 1.00 98.75 88 ILE A O 1
ATOM 698 N N . VAL A 1 89 ? 2.901 2.373 10.463 1.00 98.75 89 VAL A N 1
ATOM 699 C CA . VAL A 1 89 ? 4.036 1.552 10.013 1.00 98.75 89 VAL A CA 1
ATOM 700 C C . VAL A 1 89 ? 3.953 1.307 8.514 1.00 98.75 89 VAL A C 1
ATOM 702 O O . VAL A 1 89 ? 4.947 1.491 7.817 1.00 98.75 89 VAL A O 1
ATOM 705 N N . HIS A 1 90 ? 2.772 0.947 8.008 1.00 98.69 90 HIS A N 1
ATOM 706 C CA . HIS A 1 90 ? 2.566 0.724 6.582 1.00 98.69 90 HIS A CA 1
ATOM 707 C C . HIS A 1 90 ? 2.936 1.965 5.758 1.00 98.69 90 HIS A C 1
ATOM 709 O O . HIS A 1 90 ? 3.723 1.859 4.821 1.00 98.69 90 HIS A O 1
ATOM 715 N N . ILE A 1 91 ? 2.406 3.137 6.130 1.00 98.81 91 ILE A N 1
ATOM 716 C CA . ILE A 1 91 ? 2.704 4.409 5.456 1.00 98.81 91 ILE A CA 1
ATOM 717 C C . ILE A 1 91 ? 4.208 4.673 5.468 1.00 98.81 91 ILE A C 1
ATOM 719 O O . ILE A 1 91 ? 4.768 5.018 4.429 1.00 98.81 91 ILE A O 1
ATOM 723 N N . GLY A 1 92 ? 4.859 4.498 6.622 1.00 98.50 92 GLY A N 1
ATOM 724 C CA . GLY A 1 92 ? 6.298 4.702 6.767 1.00 98.50 92 GLY A CA 1
ATOM 725 C C . GLY A 1 92 ? 7.103 3.824 5.814 1.00 98.50 92 GLY A C 1
ATOM 726 O O . GLY A 1 92 ? 7.887 4.342 5.026 1.00 98.50 92 GLY A O 1
ATOM 727 N N . VAL A 1 93 ? 6.862 2.511 5.825 1.00 98.12 93 VAL A N 1
ATOM 728 C CA . VAL A 1 93 ? 7.596 1.555 4.982 1.00 98.12 93 VAL A CA 1
ATOM 729 C C . VAL A 1 93 ? 7.363 1.821 3.492 1.00 98.12 93 VAL A C 1
ATOM 731 O O . VAL A 1 93 ? 8.335 1.943 2.749 1.00 98.12 93 VAL A O 1
ATOM 734 N N . ALA A 1 94 ? 6.105 1.969 3.060 1.00 98.06 94 ALA A N 1
ATOM 735 C CA . ALA A 1 94 ? 5.776 2.210 1.652 1.00 98.06 94 ALA A CA 1
ATOM 736 C C . ALA A 1 94 ? 6.357 3.543 1.149 1.00 98.06 94 ALA A C 1
ATOM 738 O O . ALA A 1 94 ? 6.965 3.605 0.084 1.00 98.06 94 ALA A O 1
ATOM 739 N N . THR A 1 95 ? 6.251 4.609 1.948 1.00 98.31 95 THR A N 1
ATOM 740 C CA . THR A 1 95 ? 6.795 5.922 1.572 1.00 98.31 95 THR A CA 1
ATOM 741 C C . THR A 1 95 ? 8.323 5.904 1.530 1.00 98.31 95 THR A C 1
ATOM 743 O O . THR A 1 95 ? 8.910 6.461 0.608 1.00 98.31 95 THR A O 1
ATOM 746 N N . SER A 1 96 ? 8.992 5.249 2.486 1.00 98.12 96 SER A N 1
ATOM 747 C CA . SER A 1 96 ? 10.452 5.094 2.457 1.00 98.12 96 SER A CA 1
ATOM 748 C C . SER A 1 96 ? 10.926 4.287 1.246 1.00 98.12 96 SER A C 1
ATOM 750 O O . SER A 1 96 ? 11.926 4.662 0.634 1.00 98.12 96 SER A O 1
ATOM 752 N N . GLY A 1 97 ? 10.201 3.227 0.870 1.00 97.12 97 GLY A N 1
ATOM 753 C CA . GLY A 1 97 ? 10.442 2.478 -0.367 1.00 97.12 97 GLY A CA 1
ATOM 754 C C . GLY A 1 97 ? 10.341 3.376 -1.599 1.00 97.12 97 GLY A C 1
ATOM 755 O O . GLY A 1 97 ? 11.282 3.450 -2.389 1.00 97.12 97 GLY A O 1
ATOM 756 N N . ALA A 1 98 ? 9.272 4.166 -1.691 1.00 97.69 98 ALA A N 1
ATOM 757 C CA . ALA A 1 98 ? 9.077 5.083 -2.804 1.00 97.69 98 ALA A CA 1
ATOM 758 C C . ALA A 1 98 ? 10.149 6.181 -2.892 1.00 97.69 98 ALA A C 1
ATOM 760 O O . ALA A 1 98 ? 10.656 6.477 -3.976 1.00 97.69 98 ALA A O 1
ATOM 761 N N . VAL A 1 99 ? 10.539 6.769 -1.755 1.00 98.06 99 VAL A N 1
ATOM 762 C CA . VAL A 1 99 ? 11.647 7.736 -1.694 1.00 98.06 99 VAL A CA 1
ATOM 763 C C . VAL A 1 99 ? 12.934 7.091 -2.194 1.00 98.06 99 VAL A C 1
ATOM 765 O O . VAL A 1 99 ? 13.608 7.665 -3.047 1.00 98.06 99 VAL A O 1
ATOM 768 N N . ARG A 1 100 ? 13.252 5.876 -1.727 1.00 96.19 100 ARG A N 1
ATOM 769 C CA . ARG A 1 100 ? 14.420 5.131 -2.204 1.00 96.19 100 ARG A CA 1
ATOM 770 C C . ARG A 1 100 ? 14.365 4.934 -3.718 1.00 96.19 100 ARG A C 1
ATOM 772 O O . ARG A 1 100 ? 15.365 5.218 -4.368 1.00 96.19 100 ARG A O 1
ATOM 779 N N . ASN A 1 101 ? 13.227 4.512 -4.269 1.00 96.38 101 ASN A N 1
ATOM 780 C CA . ASN A 1 101 ? 13.054 4.325 -5.711 1.00 96.38 101 ASN A CA 1
ATOM 781 C C . ASN A 1 101 ? 13.378 5.612 -6.482 1.00 96.38 101 ASN A C 1
ATOM 783 O O . ASN A 1 101 ? 14.153 5.578 -7.435 1.00 96.38 101 ASN A O 1
ATOM 787 N N . TYR A 1 102 ? 12.878 6.770 -6.041 1.00 95.94 102 TYR A N 1
ATOM 788 C CA . TYR A 1 102 ? 13.208 8.051 -6.675 1.00 95.94 102 TYR A CA 1
ATOM 789 C C . TYR A 1 102 ? 14.677 8.461 -6.520 1.00 95.94 102 TYR A C 1
ATOM 791 O O . TYR A 1 102 ? 15.231 9.075 -7.431 1.00 95.94 102 TYR A O 1
ATOM 799 N N . CYS A 1 103 ? 15.319 8.106 -5.407 1.00 95.56 103 CYS A N 1
ATOM 800 C CA . CYS A 1 103 ? 16.728 8.406 -5.155 1.00 95.56 103 CYS A CA 1
ATOM 801 C C . CYS A 1 103 ? 17.710 7.493 -5.905 1.00 95.56 103 CYS A C 1
ATOM 803 O O . CYS A 1 103 ? 18.902 7.800 -5.927 1.00 95.56 103 CYS A O 1
ATOM 805 N N . LEU A 1 104 ? 17.256 6.383 -6.497 1.00 94.06 104 LEU A N 1
ATOM 806 C CA . LEU A 1 104 ? 18.130 5.537 -7.309 1.00 94.06 104 LEU A CA 1
ATOM 807 C C . LEU A 1 104 ? 18.610 6.286 -8.566 1.00 94.06 104 LEU A C 1
ATOM 809 O O . LEU A 1 104 ? 17.828 7.045 -9.158 1.00 94.06 104 LEU A O 1
ATOM 813 N N . PRO A 1 105 ? 19.880 6.086 -8.969 1.00 91.12 105 PRO A N 1
ATOM 814 C CA . PRO A 1 105 ? 20.403 6.633 -10.213 1.00 91.12 105 PRO A CA 1
ATOM 815 C C . PRO A 1 105 ? 19.682 6.015 -11.415 1.00 91.12 105 PRO A C 1
ATOM 817 O O . PRO A 1 105 ? 19.239 4.878 -11.365 1.00 91.12 105 PRO A O 1
ATOM 820 N N . THR A 1 106 ? 19.588 6.759 -12.513 1.00 88.06 106 THR A N 1
ATOM 821 C CA . THR A 1 106 ? 19.087 6.249 -13.796 1.00 88.06 106 THR A CA 1
ATOM 822 C C . THR A 1 106 ? 20.077 5.249 -14.395 1.00 88.06 106 THR A C 1
ATOM 824 O O . THR A 1 106 ? 21.228 5.615 -14.639 1.00 88.06 106 THR A O 1
ATOM 827 N N . ALA A 1 107 ? 19.641 4.016 -14.665 1.00 84.69 107 ALA A N 1
ATOM 828 C CA . ALA A 1 107 ? 20.474 2.995 -15.304 1.00 84.69 107 ALA A CA 1
ATOM 829 C C . ALA A 1 107 ? 20.656 3.232 -16.818 1.00 84.69 107 ALA A C 1
ATOM 831 O O . ALA A 1 107 ? 21.683 2.852 -17.384 1.00 84.69 107 ALA A O 1
ATOM 832 N N . HIS A 1 108 ? 19.698 3.903 -17.465 1.00 69.19 108 HIS A N 1
ATOM 833 C CA . HIS A 1 108 ? 19.797 4.365 -18.854 1.00 69.19 108 HIS A CA 1
ATOM 834 C C . HIS A 1 108 ? 19.714 5.904 -18.926 1.00 69.19 108 HIS A C 1
ATOM 836 O O . HIS A 1 108 ? 18.891 6.474 -18.205 1.00 69.19 108 HIS A O 1
ATOM 842 N N . PRO A 1 109 ? 20.546 6.585 -19.743 1.00 54.28 109 PRO A N 1
ATOM 843 C CA . PRO A 1 109 ? 20.332 7.988 -20.099 1.00 54.28 109 PRO A CA 1
ATOM 844 C C . PRO A 1 109 ? 19.119 8.178 -21.021 1.00 54.28 109 PRO A C 1
ATOM 846 O O . PRO A 1 109 ? 18.807 7.246 -21.800 1.00 54.28 109 PRO A O 1
#

Foldseek 3Di:
DDDPPQDDLPDPLNVVLLVLLLVLLVLLLVLVVVLVVLVDADDPDHPVCSVVSVSSVVVSVVLSVVLSVQLVVCSVVVVNVVSRVSSVVSSVVSNVNSVVSVVDDRPHD

pLDDT: mean 93.91, std 11.21, range [38.72, 98.88]